Protein AF-A0A6V7LEB4-F1 (afdb_monomer)

Structure (mmCIF, N/CA/C/O backbone):
data_AF-A0A6V7LEB4-F1
#
_entry.id   AF-A0A6V7LEB4-F1
#
loop_
_atom_site.group_PDB
_atom_site.id
_atom_site.type_symbol
_atom_site.label_atom_id
_atom_site.label_alt_id
_atom_site.label_comp_id
_atom_site.label_asym_id
_atom_site.label_entity_id
_atom_site.label_seq_id
_atom_site.pdbx_PDB_ins_code
_atom_site.Cartn_x
_atom_site.Cartn_y
_atom_site.Cartn_z
_atom_site.occupancy
_atom_site.B_iso_or_equiv
_atom_site.auth_seq_id
_atom_site.auth_comp_id
_atom_site.auth_asym_id
_atom_site.auth_atom_id
_atom_site.pdbx_PDB_model_num
ATOM 1 N N . GLY A 1 1 ? -1.464 3.772 19.904 1.00 72.44 1 GLY A N 1
ATOM 2 C CA . GLY A 1 1 ? -2.725 3.952 19.159 1.00 72.44 1 GLY A CA 1
ATOM 3 C C . GLY A 1 1 ? -2.413 4.134 17.690 1.00 72.44 1 GLY A C 1
ATOM 4 O O . GLY A 1 1 ? -1.297 4.532 17.379 1.00 72.44 1 GLY A O 1
ATOM 5 N N . VAL A 1 2 ? -3.356 3.816 16.802 1.00 79.50 2 VAL A N 1
ATOM 6 C CA . VAL A 1 2 ? -3.193 4.030 15.354 1.00 79.50 2 VAL A CA 1
ATOM 7 C C . VAL A 1 2 ? -3.242 5.541 15.065 1.00 79.50 2 VAL A C 1
ATOM 9 O O . VAL A 1 2 ? -4.143 6.203 15.584 1.00 79.50 2 VAL A O 1
ATOM 12 N N . PRO A 1 3 ? -2.303 6.113 14.285 1.00 86.81 3 PRO A N 1
ATOM 13 C CA . PRO A 1 3 ? -2.348 7.525 13.905 1.00 86.81 3 PRO A CA 1
ATOM 14 C C . PRO A 1 3 ? -3.662 7.893 13.197 1.00 86.81 3 PRO A C 1
ATOM 16 O O . PRO A 1 3 ? -4.176 7.120 12.389 1.00 86.81 3 PRO A O 1
ATOM 19 N N . SER A 1 4 ? -4.196 9.090 13.456 1.00 88.12 4 SER A N 1
ATOM 20 C CA . SER A 1 4 ? -5.446 9.564 12.837 1.00 88.12 4 SER A CA 1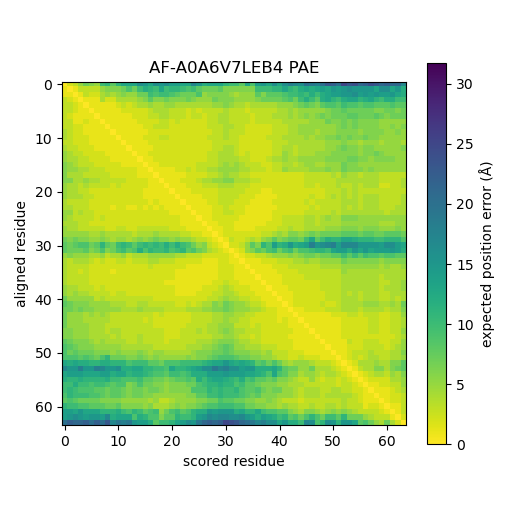
ATOM 21 C C . SER A 1 4 ? -5.350 9.689 11.313 1.00 88.12 4 SER A C 1
ATOM 23 O O . SER A 1 4 ? -6.337 9.455 10.617 1.00 88.12 4 SER A O 1
ATOM 25 N N . SER A 1 5 ? -4.159 9.993 10.787 1.00 92.75 5 SER A N 1
ATOM 26 C CA . SER A 1 5 ? -3.872 9.978 9.349 1.00 92.75 5 SER A CA 1
ATOM 27 C C . SER A 1 5 ? -4.073 8.589 8.743 1.00 92.75 5 SER A C 1
ATOM 29 O O . SER A 1 5 ? -4.794 8.456 7.760 1.00 92.75 5 SER A O 1
ATOM 31 N N . ALA A 1 6 ? -3.543 7.545 9.385 1.00 88.94 6 ALA A N 1
ATOM 32 C CA . ALA A 1 6 ? -3.684 6.170 8.914 1.00 88.94 6 ALA A CA 1
ATOM 33 C C . ALA A 1 6 ? -5.149 5.704 8.942 1.00 88.94 6 ALA A C 1
ATOM 35 O O . ALA A 1 6 ? -5.616 5.054 8.012 1.00 88.94 6 ALA A O 1
ATOM 36 N N . LEU A 1 7 ? -5.912 6.078 9.977 1.00 90.50 7 LEU A N 1
ATOM 37 C CA . LEU A 1 7 ? -7.351 5.791 10.021 1.00 90.50 7 LEU A CA 1
ATOM 38 C C . LEU A 1 7 ? -8.108 6.476 8.877 1.00 90.50 7 LEU A C 1
ATOM 40 O O . LEU A 1 7 ? -8.958 5.849 8.247 1.00 90.50 7 LEU A O 1
ATOM 44 N N . ARG A 1 8 ? -7.780 7.738 8.577 1.00 93.62 8 ARG A N 1
ATOM 45 C CA . ARG A 1 8 ? -8.367 8.466 7.446 1.00 93.62 8 ARG A CA 1
ATOM 46 C C . ARG A 1 8 ? -8.073 7.766 6.120 1.00 93.62 8 ARG A C 1
ATOM 48 O O . ARG A 1 8 ? -8.989 7.586 5.324 1.00 93.62 8 ARG A O 1
ATOM 55 N N . GLU A 1 9 ? -6.828 7.361 5.894 1.00 94.25 9 GLU A N 1
ATOM 56 C CA . GLU A 1 9 ? -6.415 6.638 4.685 1.00 94.25 9 GLU A CA 1
ATOM 57 C C . GLU A 1 9 ? -7.160 5.304 4.535 1.00 94.25 9 GLU A C 1
ATOM 59 O O . GLU A 1 9 ? -7.663 4.998 3.457 1.00 94.25 9 GLU A O 1
ATOM 64 N N . ILE A 1 10 ? -7.317 4.546 5.625 1.00 93.94 10 ILE A N 1
ATOM 65 C CA . ILE A 1 10 ? -8.066 3.281 5.627 1.00 93.94 10 ILE A CA 1
ATOM 66 C C . ILE A 1 10 ? -9.539 3.500 5.273 1.00 93.94 10 ILE A C 1
ATOM 68 O O . ILE A 1 10 ? -10.095 2.738 4.481 1.00 93.94 10 ILE A O 1
ATOM 72 N N . CYS A 1 11 ? -10.181 4.525 5.839 1.00 92.50 11 CYS A N 1
ATOM 73 C CA . CYS A 1 11 ? -11.570 4.848 5.513 1.00 92.50 11 CYS A CA 1
ATOM 74 C C . CYS A 1 11 ? -11.732 5.202 4.031 1.00 92.50 11 CYS A C 1
ATOM 76 O O . CYS A 1 11 ? -12.642 4.688 3.387 1.00 92.50 11 CYS A O 1
ATOM 78 N N . LEU A 1 12 ? -10.816 6.000 3.475 1.00 94.25 12 LEU A N 1
ATOM 79 C CA . LEU A 1 12 ? -10.818 6.321 2.046 1.00 94.25 12 LEU A CA 1
ATOM 80 C C . LEU A 1 12 ? -10.659 5.055 1.192 1.00 94.25 12 LEU A C 1
ATOM 82 O O . LEU A 1 12 ? -11.440 4.833 0.271 1.00 94.25 12 LEU A O 1
ATOM 86 N N . LEU A 1 13 ? -9.707 4.179 1.528 1.00 94.56 13 LEU A N 1
ATOM 87 C CA . LEU A 1 13 ? -9.487 2.920 0.807 1.00 94.56 13 LEU A CA 1
ATOM 88 C C . LEU A 1 13 ? -10.697 1.976 0.842 1.00 94.56 13 LEU A C 1
ATOM 90 O O . LEU A 1 13 ? -10.926 1.263 -0.133 1.00 94.56 13 LEU A O 1
ATOM 94 N N . LYS A 1 14 ? -11.491 1.975 1.922 1.00 92.12 14 LYS A N 1
ATOM 95 C CA . LYS A 1 14 ? -12.728 1.174 2.003 1.00 92.12 14 LYS A CA 1
ATOM 96 C C . LYS A 1 14 ? -13.807 1.631 1.017 1.00 92.12 14 LYS A C 1
ATOM 98 O O . LYS A 1 14 ? -14.624 0.813 0.591 1.00 92.12 14 LYS A O 1
ATOM 103 N N . GLU A 1 15 ? -13.842 2.916 0.680 1.00 94.12 15 GLU A N 1
ATOM 104 C CA . GLU A 1 15 ? -14.858 3.494 -0.208 1.00 94.12 15 GLU A CA 1
ATOM 105 C C . GLU A 1 15 ? -14.467 3.411 -1.690 1.00 94.12 15 GLU A C 1
ATOM 107 O O . GLU A 1 15 ? -15.339 3.381 -2.563 1.00 94.12 15 GLU A O 1
ATOM 112 N N . LEU A 1 16 ? -13.168 3.320 -1.989 1.00 95.12 16 LEU A N 1
ATOM 113 C CA . LEU A 1 16 ? -12.657 3.260 -3.356 1.00 95.12 16 LEU A CA 1
ATOM 114 C C . LEU A 1 16 ? -13.000 1.924 -4.035 1.00 95.12 16 LEU A C 1
ATOM 116 O O . LEU A 1 16 ? -12.563 0.848 -3.630 1.00 95.12 16 LEU A O 1
ATOM 120 N N . LYS A 1 17 ? -13.771 2.009 -5.124 1.00 93.88 17 LYS A N 1
ATOM 121 C CA . LYS A 1 17 ? -14.121 0.880 -5.998 1.00 93.88 17 LYS A CA 1
ATOM 122 C C . LYS A 1 17 ? -13.798 1.246 -7.442 1.00 93.88 17 LYS A C 1
ATOM 124 O O . LYS A 1 17 ? -14.623 1.831 -8.138 1.00 93.88 17 LYS A O 1
ATOM 129 N N . HIS A 1 18 ? -12.585 0.926 -7.881 1.00 95.88 18 HIS A N 1
ATOM 130 C CA . HIS A 1 18 ? -12.112 1.235 -9.228 1.00 95.88 18 HIS A CA 1
ATOM 131 C C . HIS A 1 18 ? -11.178 0.138 -9.738 1.00 95.88 18 HIS A C 1
ATOM 133 O O . HIS A 1 18 ? -10.374 -0.383 -8.975 1.00 95.88 18 HIS A O 1
ATOM 139 N N . LYS A 1 19 ? -11.237 -0.169 -11.040 1.00 94.25 19 LYS A N 1
ATOM 140 C CA . LYS A 1 19 ? -10.461 -1.258 -11.665 1.00 94.25 19 LYS A CA 1
ATOM 141 C C . LYS A 1 19 ? -8.934 -1.116 -11.538 1.00 94.25 19 LYS A C 1
ATOM 143 O O . LYS A 1 19 ? -8.223 -2.097 -11.672 1.00 94.25 19 LYS A O 1
ATOM 148 N N . ASN A 1 20 ? -8.433 0.103 -11.320 1.00 93.88 20 ASN A N 1
ATOM 149 C CA . ASN A 1 20 ? -7.000 0.405 -11.189 1.00 93.88 20 ASN A CA 1
ATOM 150 C C . ASN A 1 20 ? -6.574 0.740 -9.747 1.00 93.88 20 ASN A C 1
ATOM 152 O O . ASN A 1 20 ? -5.496 1.291 -9.547 1.00 93.88 20 ASN A O 1
ATOM 156 N N . ILE A 1 21 ? -7.425 0.483 -8.749 1.00 95.00 21 ILE A N 1
ATOM 157 C CA . ILE A 1 21 ? -7.103 0.692 -7.332 1.00 95.00 21 ILE A CA 1
ATOM 158 C C . ILE A 1 21 ? -7.248 -0.649 -6.620 1.00 95.00 21 ILE A C 1
ATOM 160 O O . ILE A 1 21 ? -8.334 -1.221 -6.621 1.00 95.00 21 ILE A O 1
ATOM 164 N N . VAL A 1 22 ? -6.166 -1.116 -5.992 1.00 96.00 22 VAL A N 1
ATOM 165 C CA . VAL A 1 22 ? -6.153 -2.372 -5.228 1.00 96.00 22 VAL A CA 1
ATOM 166 C C . VAL A 1 22 ? -7.187 -2.295 -4.114 1.00 96.00 22 VAL A C 1
ATOM 168 O O . VAL A 1 22 ? -7.152 -1.395 -3.266 1.00 96.00 22 VAL A O 1
ATOM 171 N N . ARG A 1 23 ? -8.125 -3.238 -4.116 1.00 96.12 23 ARG A N 1
ATOM 172 C CA . ARG A 1 23 ? -9.264 -3.186 -3.203 1.00 96.12 23 ARG A CA 1
ATOM 173 C C . ARG A 1 23 ? -8.881 -3.600 -1.784 1.00 96.12 23 ARG A C 1
ATOM 175 O O . ARG A 1 23 ? -8.276 -4.647 -1.579 1.00 96.12 23 ARG A O 1
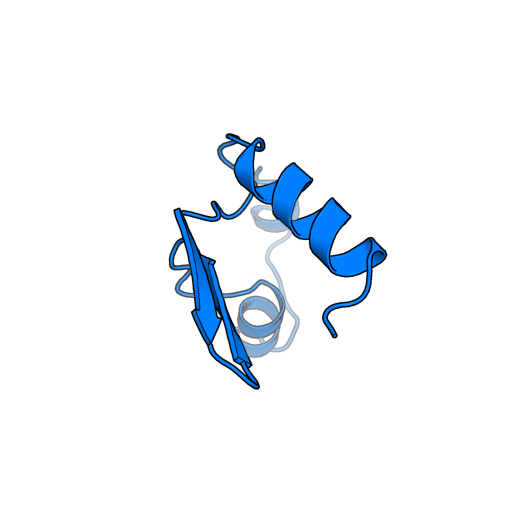ATOM 182 N N . LEU A 1 24 ? -9.320 -2.825 -0.794 1.00 97.19 24 LEU A N 1
ATOM 183 C CA . LEU A 1 24 ? -9.310 -3.226 0.613 1.00 97.19 24 LEU A CA 1
ATOM 184 C C . LEU A 1 24 ? -10.580 -4.039 0.919 1.00 97.19 24 LEU A C 1
ATOM 186 O O . LEU A 1 24 ? -11.692 -3.515 0.830 1.00 97.19 24 LEU A O 1
ATOM 190 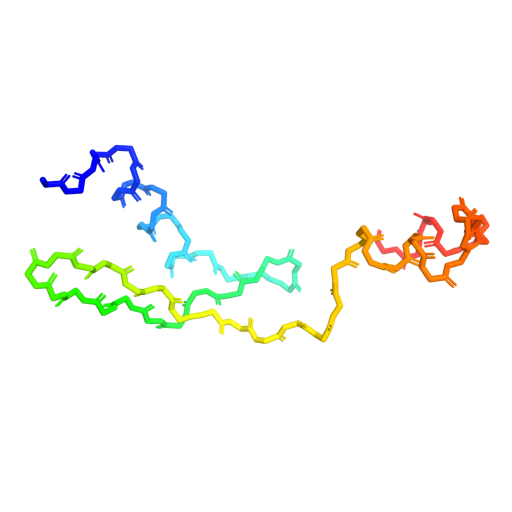N N . TYR A 1 25 ? -10.427 -5.316 1.268 1.00 95.31 25 TYR A N 1
ATOM 191 C CA . TYR A 1 25 ? -11.537 -6.196 1.641 1.00 95.31 25 TYR A CA 1
ATOM 192 C C . TYR A 1 25 ? -11.904 -6.080 3.115 1.00 95.31 25 TYR A C 1
ATOM 194 O O . TYR A 1 25 ? -13.087 -5.969 3.433 1.00 95.31 25 TYR A O 1
ATOM 202 N N . ASP A 1 26 ? -10.910 -6.096 4.005 1.00 94.69 26 ASP A N 1
ATOM 203 C CA . ASP A 1 26 ? -11.159 -6.106 5.446 1.00 94.69 26 ASP A CA 1
ATOM 204 C C . ASP A 1 26 ? -10.021 -5.471 6.258 1.00 94.69 26 ASP A C 1
ATOM 206 O O . ASP A 1 26 ? -8.894 -5.305 5.783 1.00 94.69 26 ASP A O 1
ATOM 210 N N . VAL A 1 27 ? -10.329 -5.100 7.499 1.00 93.50 27 VAL A N 1
ATOM 211 C CA . VAL A 1 27 ? -9.402 -4.509 8.465 1.00 93.50 27 VAL A CA 1
ATOM 212 C C . VAL A 1 27 ? -9.556 -5.232 9.794 1.00 93.50 27 VAL A C 1
ATOM 214 O O . VAL A 1 27 ? -10.550 -5.058 10.496 1.00 93.50 27 VAL A O 1
ATOM 217 N N . LEU A 1 28 ? -8.535 -5.999 10.167 1.00 93.19 28 LEU A N 1
ATOM 218 C CA . LEU A 1 28 ? -8.489 -6.732 11.426 1.00 93.19 28 LEU A CA 1
ATOM 219 C C . LEU A 1 28 ? -7.636 -5.957 12.425 1.00 93.19 28 LEU A C 1
ATOM 221 O O . LEU A 1 28 ? -6.481 -5.622 12.148 1.00 93.19 28 LEU A O 1
ATOM 225 N N . HIS A 1 29 ? -8.190 -5.695 13.601 1.00 89.25 29 HIS A N 1
ATOM 226 C CA . HIS A 1 29 ? -7.495 -4.998 14.674 1.00 89.25 29 HIS A CA 1
ATOM 227 C C . HIS A 1 29 ? -7.387 -5.904 15.901 1.00 89.25 29 HIS A C 1
ATOM 229 O O . HIS A 1 29 ? -8.392 -6.407 16.398 1.00 89.25 29 HIS A O 1
ATOM 235 N N . SER A 1 30 ? -6.164 -6.098 16.383 1.00 90.06 30 SER A N 1
ATOM 236 C CA . SER A 1 30 ? -5.857 -6.714 17.675 1.00 90.06 30 SER A CA 1
ATOM 237 C C . SER A 1 30 ? -4.962 -5.779 18.490 1.00 90.06 30 SER A C 1
ATOM 239 O O . SER A 1 30 ? -4.412 -4.824 17.942 1.00 90.06 30 SER A O 1
ATOM 241 N N . ASP A 1 31 ? -4.790 -6.051 19.787 1.00 85.44 31 ASP A N 1
ATOM 242 C CA . ASP A 1 31 ? -4.199 -5.126 20.776 1.00 85.44 31 ASP A CA 1
ATOM 243 C C . ASP A 1 31 ? -2.943 -4.361 20.331 1.00 85.44 31 ASP A C 1
ATOM 245 O O . ASP A 1 31 ? -2.731 -3.216 20.732 1.00 85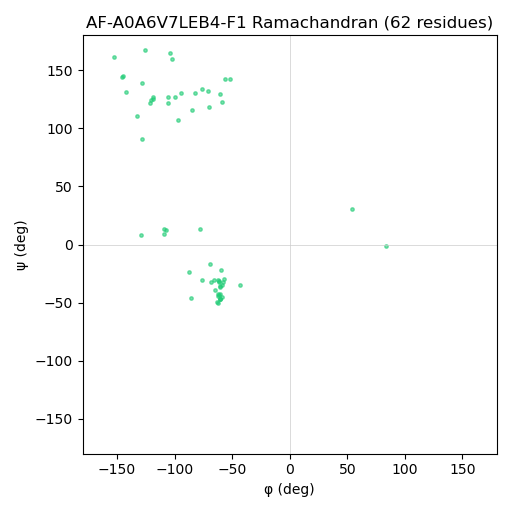.44 31 ASP A O 1
ATOM 249 N N . LYS A 1 32 ? -2.079 -4.981 19.521 1.00 86.50 32 LYS A N 1
ATOM 250 C CA . LYS A 1 32 ? -0.826 -4.369 19.048 1.00 86.50 32 LYS A CA 1
ATOM 251 C C . LYS A 1 32 ? -0.636 -4.445 17.536 1.00 86.50 32 LYS A C 1
ATOM 253 O O . LYS A 1 32 ? 0.455 -4.137 17.056 1.00 86.50 32 LYS A O 1
ATOM 258 N N . LYS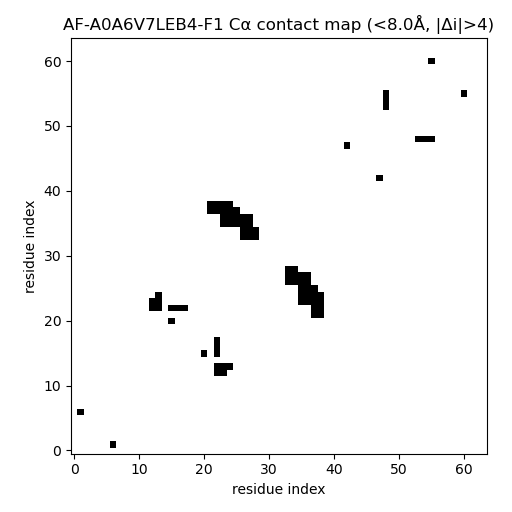 A 1 33 ? -1.649 -4.874 16.777 1.00 89.00 33 LYS A N 1
ATOM 259 C CA . LYS A 1 33 ? -1.511 -5.093 15.334 1.00 89.00 33 LYS A CA 1
ATOM 260 C C . LYS A 1 33 ? -2.765 -4.683 14.577 1.00 89.00 33 LYS A C 1
ATOM 262 O O . LYS A 1 33 ? -3.874 -5.103 14.884 1.00 89.00 33 LYS A O 1
ATOM 267 N N . LEU A 1 34 ? -2.543 -3.914 13.519 1.00 91.44 34 LEU A N 1
ATOM 268 C CA . LEU A 1 34 ? -3.531 -3.633 12.493 1.00 91.44 34 LEU A CA 1
ATOM 269 C C . LEU A 1 34 ? -3.158 -4.433 11.244 1.00 91.44 34 LEU A C 1
ATOM 271 O O . LEU A 1 34 ? -2.017 -4.365 10.789 1.00 91.44 34 LEU A O 1
ATOM 275 N N . THR A 1 35 ? -4.095 -5.214 10.721 1.00 93.69 35 THR A N 1
ATOM 276 C CA . THR A 1 35 ? -3.910 -6.015 9.506 1.00 93.69 35 THR A CA 1
ATOM 277 C C . THR A 1 35 ? -4.916 -5.558 8.462 1.00 93.69 35 THR A C 1
ATOM 279 O O . THR A 1 35 ? -6.112 -5.505 8.737 1.00 93.69 35 THR A O 1
ATOM 282 N N . LEU A 1 36 ? -4.425 -5.226 7.271 1.00 95.44 36 LEU A N 1
ATOM 283 C CA . LEU A 1 36 ? -5.235 -4.816 6.130 1.00 95.44 36 LEU A CA 1
ATOM 284 C C . LEU A 1 36 ? -5.271 -5.964 5.123 1.00 95.44 36 LEU A C 1
ATOM 286 O O . LEU A 1 36 ? -4.220 -6.425 4.675 1.00 95.44 36 LEU A O 1
ATOM 290 N N . VAL A 1 37 ? -6.469 -6.439 4.800 1.00 96.62 37 VAL A N 1
ATOM 291 C CA . VAL A 1 37 ? -6.681 -7.531 3.848 1.00 96.62 37 VAL A CA 1
ATOM 292 C C . VAL A 1 37 ? -7.004 -6.920 2.493 1.00 96.62 37 VAL A C 1
ATOM 294 O O . VAL A 1 37 ? -8.091 -6.379 2.307 1.00 96.62 37 VAL A O 1
ATOM 297 N N . PHE A 1 38 ? -6.061 -6.994 1.559 1.00 97.19 38 PHE A N 1
ATOM 298 C CA . PHE A 1 38 ? -6.197 -6.446 0.211 1.00 97.19 38 PHE A CA 1
ATOM 299 C C . PHE A 1 38 ? -6.458 -7.533 -0.835 1.00 97.19 38 PHE A C 1
ATOM 301 O O . PHE A 1 38 ? -6.249 -8.723 -0.595 1.00 97.19 38 PHE A O 1
ATOM 308 N N . GLU A 1 39 ? -6.897 -7.101 -2.010 1.00 96.50 39 GLU A N 1
ATOM 309 C CA . GLU A 1 39 ? -6.783 -7.854 -3.253 1.00 96.50 39 GLU A CA 1
ATOM 310 C C . GLU A 1 39 ? -5.348 -8.329 -3.505 1.00 96.50 39 GLU A C 1
ATOM 312 O O . GLU A 1 39 ? -4.375 -7.643 -3.192 1.00 96.50 39 GLU A O 1
ATOM 317 N N . HIS A 1 40 ? -5.233 -9.542 -4.048 1.00 96.00 40 HIS A N 1
ATOM 318 C CA . HIS A 1 40 ? -3.949 -10.116 -4.408 1.00 96.00 40 HIS A CA 1
ATOM 319 C C . HIS A 1 40 ? -3.499 -9.587 -5.770 1.00 96.00 40 HIS A C 1
ATOM 321 O O . HIS A 1 40 ? -4.251 -9.649 -6.739 1.00 96.00 40 HIS A O 1
ATOM 327 N N . CYS A 1 41 ? -2.257 -9.119 -5.842 1.00 95.62 41 CYS A N 1
ATOM 328 C CA . CYS A 1 41 ? -1.571 -8.824 -7.092 1.00 95.62 41 CYS A CA 1
ATOM 329 C C . CYS A 1 41 ? -0.310 -9.687 -7.142 1.00 95.62 41 CYS A C 1
ATOM 331 O O . CYS A 1 41 ? 0.512 -9.610 -6.225 1.00 95.62 41 CYS A O 1
ATOM 333 N N . ASP A 1 42 ? -0.151 -10.482 -8.201 1.00 94.38 42 ASP A N 1
ATOM 334 C CA . ASP A 1 42 ? 0.998 -11.385 -8.354 1.00 94.38 42 ASP A CA 1
ATOM 335 C C . ASP A 1 42 ? 2.330 -10.621 -8.399 1.00 94.38 42 ASP A C 1
ATOM 337 O O . ASP A 1 42 ? 3.370 -11.102 -7.941 1.00 94.38 42 ASP A O 1
ATOM 341 N N . GLN A 1 43 ? 2.297 -9.399 -8.935 1.00 94.25 43 GLN A N 1
ATOM 342 C CA . GLN A 1 43 ? 3.481 -8.606 -9.212 1.00 94.25 43 GLN A CA 1
ATOM 343 C C . GLN A 1 43 ? 3.227 -7.116 -8.980 1.00 94.25 43 GLN A C 1
ATOM 345 O O . GLN A 1 43 ? 2.141 -6.599 -9.236 1.00 94.25 43 GLN A O 1
ATOM 350 N N . ASP A 1 44 ? 4.257 -6.424 -8.496 1.00 94.75 44 ASP A N 1
ATOM 351 C CA . ASP A 1 44 ? 4.314 -4.967 -8.478 1.00 94.75 44 ASP A CA 1
ATOM 352 C C . ASP A 1 44 ? 5.207 -4.464 -9.619 1.00 94.75 44 ASP A C 1
ATOM 354 O O . ASP A 1 44 ? 6.041 -5.197 -10.162 1.00 94.75 44 ASP A O 1
ATOM 358 N N . LEU A 1 45 ? 5.033 -3.196 -9.987 1.00 92.56 45 LEU A N 1
ATOM 359 C CA . LEU A 1 45 ? 5.738 -2.623 -11.127 1.00 92.56 45 LEU A CA 1
ATOM 360 C C . LEU A 1 45 ? 7.262 -2.665 -10.940 1.00 92.56 45 LEU A C 1
ATOM 362 O O . LEU A 1 45 ? 7.982 -2.933 -11.894 1.00 92.56 45 LEU A O 1
ATOM 366 N N . LYS A 1 46 ? 7.768 -2.481 -9.715 1.00 92.25 46 LYS A N 1
ATOM 367 C CA . LYS A 1 46 ? 9.209 -2.542 -9.444 1.00 92.25 46 LYS A CA 1
ATOM 368 C C . LYS A 1 46 ? 9.766 -3.934 -9.745 1.00 92.25 46 LYS A C 1
ATOM 370 O O . LYS A 1 46 ? 10.727 -4.042 -10.496 1.00 92.25 46 LYS A O 1
ATOM 375 N N . LYS A 1 47 ? 9.133 -4.994 -9.233 1.00 93.19 47 LYS A N 1
ATOM 376 C CA . LYS A 1 47 ? 9.519 -6.381 -9.537 1.00 93.19 47 LYS A CA 1
ATOM 377 C C . LYS A 1 47 ? 9.449 -6.677 -11.032 1.00 93.19 47 LYS A C 1
ATOM 379 O O . LYS A 1 47 ? 10.244 -7.464 -11.531 1.00 93.19 47 LYS A O 1
ATOM 384 N N . TYR A 1 48 ? 8.494 -6.078 -11.742 1.00 92.62 48 TYR A N 1
ATOM 385 C CA . TYR A 1 48 ? 8.412 -6.169 -13.200 1.00 92.62 48 TYR A CA 1
ATOM 386 C C . TYR A 1 48 ? 9.628 -5.554 -13.889 1.00 92.62 48 TYR A C 1
ATOM 388 O O . TYR A 1 48 ? 10.292 -6.255 -14.649 1.00 92.62 48 TYR A O 1
ATOM 396 N N . PHE A 1 49 ? 10.005 -4.324 -13.541 1.00 92.12 49 PHE A N 1
ATOM 397 C CA . PHE A 1 49 ? 11.235 -3.709 -14.051 1.00 92.12 49 PHE A CA 1
ATOM 398 C C . PHE A 1 49 ? 12.486 -4.525 -13.708 1.00 92.12 49 PHE A C 1
ATOM 400 O O . PHE A 1 49 ? 13.320 -4.764 -14.581 1.00 92.12 49 PHE A O 1
ATOM 407 N N . ASP A 1 50 ? 12.600 -4.990 -12.462 1.00 92.75 50 ASP A N 1
ATOM 408 C CA . ASP A 1 50 ? 13.744 -5.788 -12.012 1.00 92.75 50 ASP A CA 1
ATOM 409 C C . ASP A 1 50 ? 13.858 -7.100 -12.817 1.00 92.75 50 ASP A C 1
ATOM 411 O O . ASP A 1 50 ? 14.960 -7.517 -13.167 1.00 92.75 50 ASP A O 1
ATOM 415 N N . SER A 1 51 ? 12.728 -7.722 -13.185 1.00 92.38 51 SER A N 1
ATOM 416 C CA . SER A 1 51 ? 12.705 -8.950 -13.999 1.00 92.38 51 SER A CA 1
ATOM 417 C C . SER A 1 51 ? 13.138 -8.754 -15.456 1.00 92.38 51 SER A C 1
ATOM 419 O O . SER A 1 51 ? 13.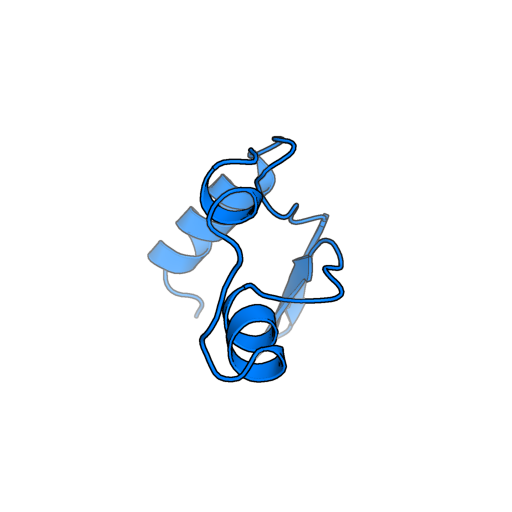478 -9.726 -16.129 1.00 92.38 51 SER A O 1
ATOM 421 N N . LEU A 1 52 ? 13.154 -7.507 -15.930 1.00 92.62 52 LEU A N 1
ATOM 422 C CA . LEU A 1 52 ? 13.532 -7.132 -17.291 1.00 92.62 52 LEU A CA 1
ATOM 423 C C . LEU A 1 52 ? 14.882 -6.395 -17.344 1.00 92.62 52 LEU A C 1
ATOM 425 O O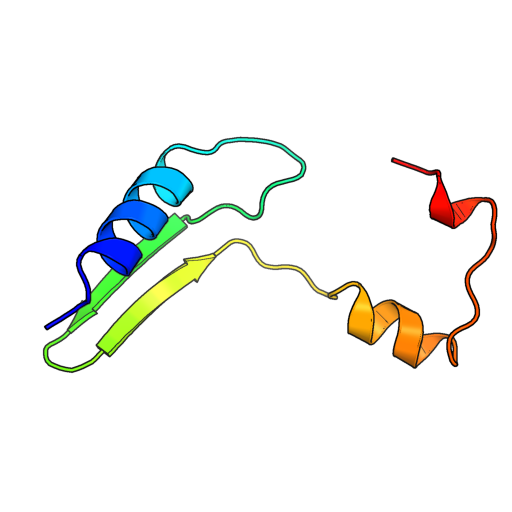 . LEU A 1 52 ? 15.211 -5.781 -18.354 1.00 92.62 52 LEU A O 1
ATOM 429 N N . ASN A 1 53 ? 15.664 -6.414 -16.256 1.00 89.81 53 ASN A N 1
ATOM 430 C CA . ASN A 1 53 ? 16.908 -5.642 -16.120 1.00 89.81 53 ASN A CA 1
ATOM 431 C C . ASN A 1 53 ? 16.731 -4.131 -16.384 1.00 89.81 53 ASN A C 1
ATOM 433 O O . ASN A 1 53 ? 17.656 -3.459 -16.837 1.00 89.81 53 ASN A O 1
ATOM 437 N N . GLY A 1 54 ? 15.547 -3.589 -16.086 1.00 82.12 54 GLY A N 1
ATOM 438 C CA . GLY A 1 54 ? 15.226 -2.174 -16.271 1.00 82.12 54 GLY A CA 1
ATOM 439 C C . GLY A 1 54 ? 14.779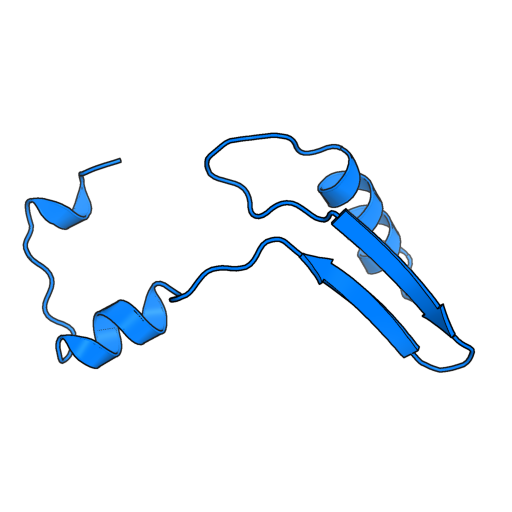 -1.780 -17.682 1.00 82.12 54 GLY A C 1
ATOM 440 O O . GLY A 1 54 ? 14.442 -0.614 -17.884 1.00 82.12 54 GLY A O 1
ATOM 441 N N . GLU A 1 55 ? 14.726 -2.709 -18.637 1.00 85.50 55 GLU A N 1
ATOM 442 C CA . GLU A 1 55 ? 14.234 -2.439 -19.991 1.00 85.50 55 GLU A CA 1
ATOM 443 C C . GLU A 1 55 ? 12.743 -2.783 -20.109 1.00 85.50 55 GLU A C 1
ATOM 445 O O . GLU A 1 55 ? 12.307 -3.858 -19.718 1.00 85.50 55 GLU A O 1
ATOM 450 N N . ILE A 1 56 ? 11.933 -1.873 -20.651 1.00 88.81 56 ILE A N 1
ATOM 451 C CA . ILE A 1 56 ? 10.516 -2.115 -20.951 1.00 88.81 56 ILE A CA 1
ATOM 452 C C . ILE A 1 56 ? 10.253 -1.719 -22.399 1.00 88.81 56 ILE A C 1
ATOM 454 O O . ILE A 1 56 ? 10.720 -0.676 -22.858 1.00 88.81 56 ILE A O 1
ATOM 458 N N . ASP A 1 57 ? 9.463 -2.536 -23.092 1.00 89.44 57 ASP A N 1
ATOM 459 C CA . ASP A 1 57 ? 8.958 -2.216 -24.422 1.00 89.44 57 ASP A CA 1
ATOM 460 C C . ASP A 1 57 ? 8.097 -0.941 -24.378 1.00 89.44 57 ASP A C 1
ATOM 462 O O . ASP A 1 57 ? 7.172 -0.817 -23.570 1.00 89.44 57 ASP A O 1
ATOM 466 N N . LEU A 1 58 ? 8.393 0.011 -25.265 1.00 87.62 58 LEU A N 1
ATOM 467 C CA . LEU A 1 58 ? 7.690 1.290 -25.366 1.00 87.62 58 LEU A CA 1
ATOM 468 C C . LEU A 1 58 ? 6.184 1.120 -25.597 1.00 87.62 58 LEU A C 1
ATOM 470 O O . LEU A 1 58 ? 5.411 1.969 -25.140 1.00 87.62 58 LEU A O 1
ATOM 474 N N . ASP A 1 59 ? 5.770 0.034 -26.248 1.00 90.31 59 ASP A N 1
ATOM 475 C CA . ASP A 1 59 ? 4.356 -0.266 -26.476 1.00 90.31 59 ASP A CA 1
ATOM 476 C C . ASP A 1 59 ? 3.628 -0.622 -25.168 1.00 90.31 59 ASP A C 1
ATOM 478 O O . ASP A 1 59 ? 2.462 -0.265 -24.980 1.00 90.31 59 ASP A O 1
ATOM 482 N N . VAL A 1 60 ? 4.329 -1.239 -24.211 1.00 90.44 60 VAL A N 1
ATOM 483 C CA . VAL A 1 60 ? 3.792 -1.597 -22.886 1.00 90.44 60 VAL A CA 1
ATOM 484 C C . VAL A 1 60 ? 3.694 -0.374 -21.971 1.00 90.44 60 VAL A C 1
ATOM 486 O O . VAL A 1 60 ? 2.785 -0.284 -21.148 1.00 90.44 60 VAL A O 1
ATOM 489 N N . VAL A 1 61 ? 4.576 0.620 -22.129 1.00 88.31 61 VAL A N 1
ATOM 490 C CA . VAL A 1 61 ? 4.591 1.826 -21.272 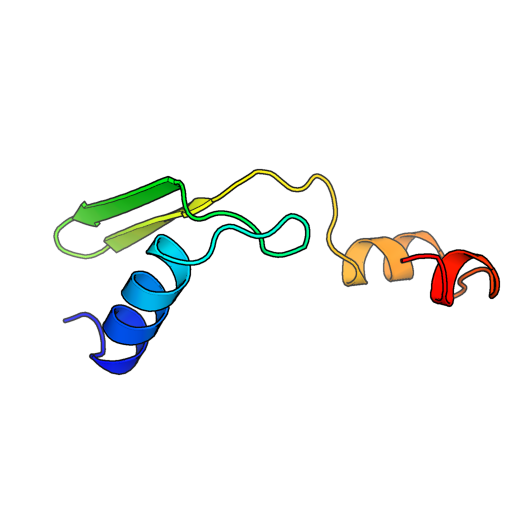1.00 88.31 61 VAL A CA 1
ATOM 491 C C . VAL A 1 61 ? 3.258 2.585 -21.308 1.00 88.31 61 VAL A C 1
ATOM 493 O O . VAL A 1 61 ? 2.875 3.203 -20.316 1.00 88.31 61 VAL A O 1
ATOM 496 N N . LYS A 1 62 ? 2.553 2.560 -22.444 1.00 86.19 62 LYS A N 1
ATOM 497 C CA . LYS A 1 62 ? 1.323 3.340 -22.672 1.00 86.19 62 LYS A CA 1
ATOM 498 C C . LYS A 1 62 ? 0.053 2.492 -22.719 1.00 86.19 62 LYS A C 1
ATOM 500 O O . LYS A 1 62 ? -0.993 3.006 -23.106 1.00 86.19 62 LYS A O 1
ATOM 505 N N . SER A 1 63 ? 0.123 1.207 -22.381 1.00 78.38 63 SER A N 1
ATOM 506 C CA . SER A 1 63 ? -0.949 0.263 -22.705 1.00 78.38 63 SER A CA 1
ATOM 507 C C . SER A 1 63 ? -2.196 0.324 -21.802 1.00 78.38 63 SER A C 1
ATOM 509 O O . SER A 1 63 ? -3.016 -0.587 -21.881 1.00 78.38 63 SER A O 1
ATOM 511 N N . PHE A 1 64 ? -2.387 1.352 -20.963 1.00 63.53 64 PHE A N 1
ATOM 512 C CA . PHE A 1 64 ? -3.505 1.424 -20.005 1.00 63.53 64 PHE A CA 1
ATOM 513 C C . PHE A 1 64 ? -4.042 2.835 -19.760 1.00 63.53 64 PHE A C 1
ATOM 515 O O . PHE A 1 64 ? -3.226 3.780 -19.682 1.00 63.53 64 PHE A O 1
#

Nearest PDB structures (foldseek):
  2r3n-assembly1_A  TM=8.258E-01  e=4.496E-04  Homo sapiens
  1dm2-assembly1_A  TM=8.088E-01  e=9.550E-04  Homo sapiens
  1h0w-assembly1_A  TM=7.888E-01  e=1.173E-03  Homo sapiens
  7sa0-assembly1_A  TM=7.725E-01  e=1.095E-03  Homo sapiens
  1v1k-assembly1_A  TM=7.509E-01  e=2.172E-03  Homo sapiens

Mean predicted aligned error: 4.8 Å

pLDDT: mean 91.09, std 5.8, range [63.53, 97.19]

Radius of gyration: 16.24 Å; Cα contacts (8 Å, |Δi|>4): 40; chains: 1; bounding box: 32×21×47 Å

Secondary structure (DSSP, 8-state):
---HHHHHHHHHHHH---TTS--EEEEEEETTEEEEEE---S--HHHHHHHTTT---HHHHT--

Solvent-accessible surface area (backbone atoms only — not comparable to full-atom values): 4279 Å² total; per-residue (Å²): 130,84,55,71,66,60,53,51,51,51,55,52,43,62,69,54,84,49,99,92,50,85,38,51,77,48,76,51,77,53,102,89,46,80,46,77,42,58,60,90,69,100,71,53,71,67,62,52,35,62,75,45,79,69,58,75,62,74,71,64,76,67,70,123

Organism: NCBI:txid1563983

InterPro domains:
  IPR000719 Protein kinase domain [PF00069] (5-50)
  IPR000719 Protein kinase domain [PS50011] (1-64)
  IPR011009 Protein kinase-like domain superfamily [SSF56112] (3-62)
  IPR050108 Cyclin-dependent kinase [PTHR24056] (1-62)

Sequence (64 aa):
GVPSSALREICLLKELKHKNIVRLYDVLHSDKKLTLVFEHCDQDLKKYFDSLNGEIDLDVVKSF

Foldseek 3Di:
DDDPVVVVVVVVLQPDDDPPRWHFDDWDDDPPDIDTDTDDDPDDVVVVCVVVVNDDDPCVVPVD